Protein AF-A0A853G3M9-F1 (afdb_monomer_lite)

Organism: NCBI:txid380911

Radius of gyration: 12.11 Å; chains: 1; bounding box: 28×29×25 Å

InterPro domains:
  IPR007337 RelB antitoxin/Antitoxin DinJ [PF04221] (6-44)
  IPR013321 Arc-type ribbon-helix-helix [G3DSA:1.10.1220.10] (3-45)
  IPR026262 Antitoxin DinJ [PIRSF003108] (3-45)

Structure (mmCIF, N/CA/C/O backbone):
data_AF-A0A853G3M9-F1
#
_entry.id   AF-A0A853G3M9-F1
#
loop_
_atom_site.group_PDB
_atom_site.id
_atom_site.type_symbol
_atom_site.label_atom_id
_atom_site.label_alt_id
_atom_site.label_comp_id
_atom_site.label_asym_id
_atom_site.label_entity_id
_atom_site.label_seq_id
_atom_site.pdbx_PDB_ins_code
_atom_site.Cartn_x
_atom_site.Cartn_y
_atom_site.Cartn_z
_atom_site.occupancy
_atom_site.B_iso_or_equiv
_atom_site.auth_seq_id
_atom_site.auth_comp_id
_atom_site.auth_asym_id
_atom_site.auth_atom_id
_atom_site.pdbx_PDB_model_num
ATOM 1 N N . MET A 1 1 ? 16.267 -18.944 7.017 1.00 47.38 1 MET A N 1
ATOM 2 C CA . MET A 1 1 ? 15.324 -17.827 6.811 1.00 47.38 1 MET A CA 1
ATOM 3 C C . MET A 1 1 ? 16.173 -16.602 6.550 1.00 47.38 1 MET A C 1
ATOM 5 O O . MET A 1 1 ? 16.855 -16.178 7.472 1.00 47.38 1 MET A O 1
ATOM 9 N N . SER A 1 2 ? 16.254 -16.133 5.303 1.00 51.12 2 SER A N 1
ATOM 10 C CA . SER A 1 2 ? 16.937 -14.867 5.016 1.00 51.12 2 SER A CA 1
ATOM 11 C C . SER A 1 2 ? 16.122 -13.777 5.703 1.00 51.12 2 SER A C 1
ATOM 13 O O . SER A 1 2 ? 14.956 -13.555 5.385 1.00 51.12 2 SER A O 1
ATOM 15 N N . THR A 1 3 ? 16.691 -13.214 6.761 1.00 60.69 3 THR A N 1
ATOM 16 C CA . THR A 1 3 ? 16.228 -11.954 7.325 1.00 60.69 3 THR A CA 1
ATOM 17 C C . THR A 1 3 ? 16.343 -10.926 6.213 1.00 60.69 3 THR A C 1
ATOM 19 O O . THR A 1 3 ? 17.411 -10.828 5.621 1.00 60.69 3 THR A O 1
ATOM 22 N N . ALA A 1 4 ? 15.262 -10.220 5.884 1.00 65.38 4 ALA A N 1
ATOM 23 C CA . ALA A 1 4 ? 15.310 -9.174 4.870 1.00 65.38 4 ALA A CA 1
ATOM 24 C C . ALA A 1 4 ? 16.486 -8.216 5.156 1.00 65.38 4 ALA A C 1
ATOM 26 O O . ALA A 1 4 ? 16.571 -7.659 6.250 1.00 65.38 4 ALA A O 1
ATOM 27 N N . ASP A 1 5 ? 17.393 -8.056 4.189 1.00 80.75 5 ASP A N 1
ATOM 28 C CA . ASP A 1 5 ? 18.663 -7.332 4.372 1.00 80.75 5 ASP A CA 1
ATOM 29 C C . ASP A 1 5 ? 18.505 -5.799 4.306 1.00 80.75 5 ASP A C 1
ATOM 31 O O . ASP A 1 5 ? 19.430 -5.051 4.623 1.00 80.75 5 ASP A O 1
ATOM 35 N N . SER A 1 6 ? 17.330 -5.309 3.889 1.00 87.62 6 SER A N 1
ATOM 36 C CA . SER A 1 6 ? 17.039 -3.886 3.693 1.00 87.62 6 SER A CA 1
ATOM 37 C C . SER A 1 6 ? 15.584 -3.552 4.035 1.00 87.62 6 SER A C 1
ATOM 39 O O . SER A 1 6 ? 14.702 -4.407 3.954 1.00 87.62 6 SER A O 1
ATOM 41 N N . TYR A 1 7 ? 15.327 -2.299 4.418 1.00 90.75 7 TYR A N 1
ATOM 42 C CA . TYR A 1 7 ? 13.999 -1.800 4.778 1.00 90.75 7 TYR A CA 1
ATOM 43 C C . TYR A 1 7 ? 13.552 -0.676 3.841 1.00 90.75 7 TYR A C 1
ATOM 45 O O . TYR A 1 7 ? 14.346 0.157 3.407 1.00 90.75 7 TYR A O 1
ATOM 53 N N . VAL A 1 8 ? 12.245 -0.609 3.588 1.00 91.38 8 VAL A N 1
ATOM 54 C CA . VAL A 1 8 ? 11.612 0.487 2.845 1.00 91.38 8 VAL A CA 1
ATOM 55 C C . VAL A 1 8 ? 10.919 1.417 3.837 1.00 91.38 8 VAL A C 1
ATOM 57 O O . VAL A 1 8 ? 10.120 0.976 4.661 1.00 91.38 8 VAL A O 1
ATOM 60 N N . ARG A 1 9 ? 11.214 2.720 3.768 1.00 93.00 9 ARG A N 1
ATOM 61 C CA . 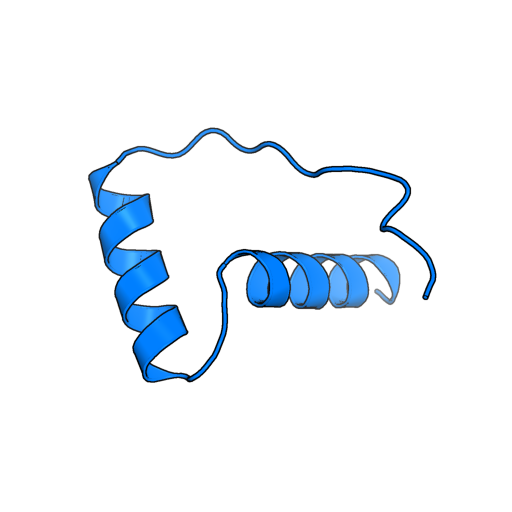ARG A 1 9 ? 10.562 3.746 4.593 1.00 93.00 9 ARG A CA 1
ATOM 62 C C . ARG A 1 9 ? 9.976 4.837 3.705 1.00 93.00 9 ARG A C 1
ATOM 64 O O . ARG A 1 9 ? 10.715 5.628 3.130 1.00 93.00 9 ARG A O 1
ATOM 71 N N . ALA A 1 10 ? 8.651 4.904 3.648 1.00 92.56 10 ALA A N 1
ATOM 72 C CA . ALA A 1 10 ? 7.915 5.937 2.927 1.00 92.56 10 ALA A CA 1
ATOM 73 C C . ALA A 1 10 ? 7.169 6.854 3.905 1.00 92.56 10 ALA A C 1
ATOM 75 O O . ALA A 1 10 ? 6.739 6.423 4.978 1.00 92.56 10 ALA A O 1
ATOM 76 N N . ARG A 1 11 ? 7.025 8.132 3.539 1.00 95.88 11 ARG A N 1
ATOM 77 C CA . ARG A 1 11 ? 6.139 9.069 4.239 1.00 95.88 11 ARG A CA 1
ATOM 78 C C . ARG A 1 11 ? 4.774 9.051 3.565 1.00 95.88 11 ARG A C 1
ATOM 80 O O . ARG A 1 11 ? 4.695 9.144 2.346 1.00 95.88 11 ARG A O 1
ATOM 87 N N . ILE A 1 12 ? 3.735 8.963 4.378 1.00 95.81 12 ILE A N 1
ATOM 88 C CA . ILE A 1 12 ? 2.333 9.013 3.979 1.00 95.81 12 ILE A CA 1
ATOM 89 C C . ILE A 1 12 ? 1.555 9.650 5.131 1.00 95.81 12 ILE A C 1
ATOM 91 O O . ILE A 1 12 ? 1.996 9.570 6.283 1.00 95.81 12 ILE A O 1
ATOM 95 N N . ASP A 1 13 ? 0.447 10.317 4.837 1.00 98.12 13 ASP A N 1
ATOM 96 C CA . ASP A 1 13 ? -0.444 10.806 5.881 1.00 98.12 13 ASP A CA 1
ATOM 97 C C . ASP A 1 13 ? -1.159 9.642 6.591 1.00 98.12 13 ASP A C 1
ATOM 99 O O . ASP A 1 13 ? -1.300 8.537 6.057 1.00 98.12 13 ASP A O 1
ATOM 103 N N . THR A 1 14 ? -1.579 9.890 7.831 1.00 98.06 14 THR A N 1
ATOM 104 C CA . THR A 1 14 ? -2.164 8.859 8.695 1.00 98.06 14 THR A CA 1
ATOM 105 C C . THR A 1 14 ? -3.476 8.309 8.138 1.00 98.06 14 THR A C 1
ATOM 107 O O . THR A 1 14 ? -3.646 7.093 8.134 1.00 98.06 14 THR A O 1
ATOM 110 N N . ASP A 1 15 ? -4.360 9.165 7.615 1.00 98.25 15 ASP A N 1
ATOM 111 C CA . ASP A 1 15 ? -5.665 8.740 7.086 1.00 98.25 15 ASP A CA 1
ATOM 112 C C . ASP A 1 15 ? -5.493 7.796 5.891 1.00 98.25 15 ASP A C 1
ATOM 114 O O . ASP A 1 15 ? -6.061 6.702 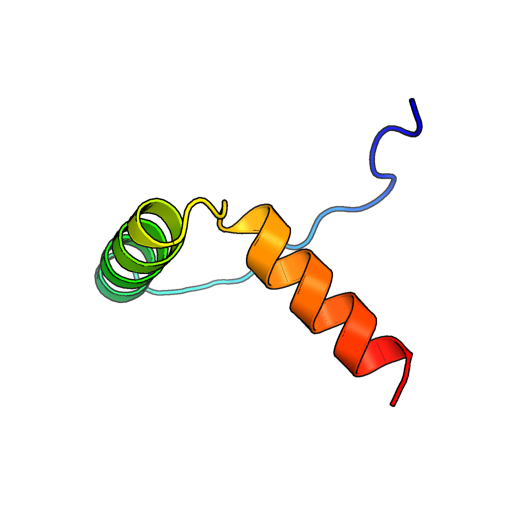5.843 1.00 98.25 15 ASP A O 1
ATOM 118 N N . THR A 1 16 ? -4.627 8.160 4.945 1.00 97.62 16 THR A N 1
ATOM 119 C CA . THR A 1 16 ? -4.335 7.302 3.798 1.00 97.62 16 THR A CA 1
ATOM 120 C C . THR A 1 16 ? -3.703 5.985 4.235 1.00 97.62 16 THR A C 1
ATOM 122 O O . THR A 1 16 ? -4.080 4.935 3.712 1.00 97.62 16 THR A O 1
ATOM 125 N N . LYS A 1 17 ? -2.792 6.000 5.219 1.00 97.12 17 LYS A N 1
ATOM 126 C CA . LYS A 1 17 ? -2.203 4.767 5.759 1.00 97.12 17 LYS A CA 1
ATOM 127 C C . LYS A 1 17 ? 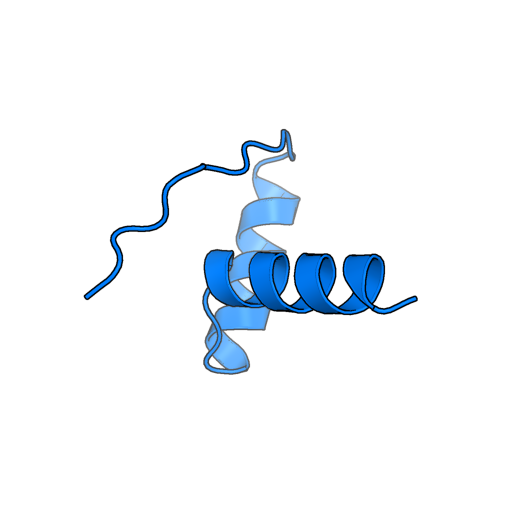-3.269 3.841 6.343 1.00 97.12 17 LYS A C 1
ATOM 129 O O . LYS A 1 17 ? -3.246 2.647 6.050 1.00 97.12 17 LYS A O 1
ATOM 134 N N . GLU A 1 18 ? -4.169 4.363 7.167 1.00 98.06 18 GLU A N 1
ATOM 135 C CA . GLU A 1 18 ? -5.200 3.571 7.846 1.00 98.06 18 GLU A CA 1
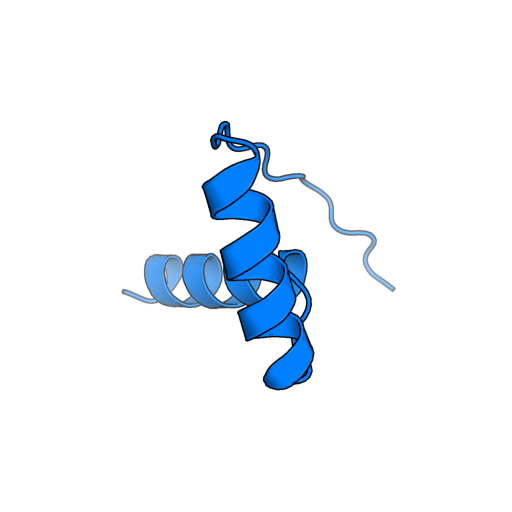ATOM 136 C C . GLU A 1 18 ? -6.174 2.949 6.847 1.00 98.06 18 GLU A C 1
ATOM 138 O O . GLU A 1 18 ? -6.380 1.735 6.864 1.00 98.06 18 GLU A O 1
ATOM 143 N N . ARG A 1 19 ? -6.693 3.747 5.905 1.00 98.06 19 ARG A N 1
ATOM 144 C CA . ARG A 1 19 ? -7.611 3.256 4.865 1.00 98.06 19 ARG A CA 1
ATOM 145 C C . ARG A 1 19 ? -6.958 2.205 3.969 1.00 98.06 19 ARG A C 1
ATOM 147 O O . ARG A 1 19 ? -7.576 1.183 3.679 1.00 98.06 19 ARG A O 1
ATOM 154 N N . ALA A 1 20 ? -5.712 2.433 3.549 1.00 97.75 20 ALA A N 1
ATOM 155 C CA . ALA A 1 20 ? -4.979 1.475 2.726 1.00 97.75 20 ALA A CA 1
ATOM 156 C C . ALA A 1 20 ? -4.699 0.173 3.488 1.00 97.75 20 ALA A C 1
ATOM 158 O O . ALA A 1 20 ? -4.879 -0.907 2.934 1.00 97.75 20 ALA A O 1
ATOM 159 N N . THR A 1 21 ? -4.308 0.265 4.763 1.00 97.19 21 THR A N 1
ATOM 160 C CA . THR A 1 21 ? -4.034 -0.920 5.591 1.00 97.19 21 THR A CA 1
ATOM 161 C C . THR A 1 21 ? -5.303 -1.743 5.800 1.00 97.19 21 THR A C 1
ATOM 163 O O . THR A 1 21 ? -5.271 -2.946 5.575 1.00 97.19 21 THR A O 1
ATOM 166 N N . ALA A 1 22 ? -6.434 -1.105 6.116 1.00 97.94 22 ALA A N 1
ATOM 167 C CA . ALA A 1 22 ? -7.713 -1.798 6.276 1.00 97.94 22 ALA A CA 1
ATOM 168 C C . ALA A 1 22 ? -8.162 -2.512 4.987 1.00 97.94 22 ALA A C 1
ATOM 170 O O . ALA A 1 22 ? -8.658 -3.638 5.031 1.00 97.94 22 ALA A O 1
ATOM 171 N N . ALA A 1 23 ? -7.964 -1.880 3.825 1.00 98.12 23 ALA A N 1
ATOM 172 C CA . ALA A 1 23 ? -8.267 -2.501 2.538 1.00 98.12 23 ALA A CA 1
ATOM 173 C C . ALA A 1 23 ? -7.363 -3.714 2.253 1.00 98.12 23 ALA A C 1
ATOM 175 O O . ALA A 1 23 ? -7.855 -4.749 1.809 1.00 98.12 23 ALA A O 1
ATOM 176 N N . LEU A 1 24 ? -6.061 -3.610 2.539 1.00 97.75 24 LEU A N 1
ATOM 177 C CA . LEU A 1 24 ? -5.108 -4.712 2.372 1.00 97.75 24 LEU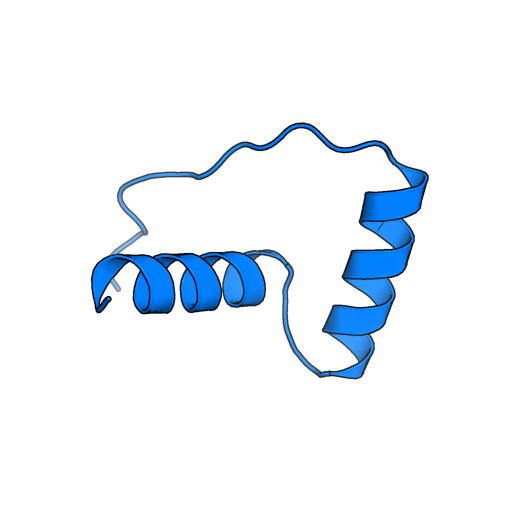 A CA 1
ATOM 178 C C . LEU A 1 24 ? -5.408 -5.881 3.316 1.00 97.75 24 LEU A C 1
ATOM 180 O O . LEU A 1 24 ? -5.409 -7.031 2.881 1.00 97.75 24 LEU A O 1
ATOM 184 N N . GLU A 1 25 ? -5.747 -5.601 4.574 1.00 97.25 25 GLU A N 1
ATOM 185 C CA . GLU A 1 25 ? -6.142 -6.622 5.547 1.00 97.25 25 GLU A CA 1
ATOM 186 C C . GLU A 1 25 ? -7.402 -7.372 5.103 1.00 97.25 25 GLU A C 1
ATOM 188 O O . GLU A 1 25 ? -7.449 -8.599 5.193 1.00 97.25 25 GLU A O 1
ATOM 193 N N . ALA A 1 26 ? -8.391 -6.671 4.537 1.00 98.06 26 ALA A N 1
ATOM 194 C CA . ALA A 1 26 ? -9.578 -7.301 3.955 1.00 98.06 26 ALA A CA 1
ATOM 195 C C . ALA A 1 26 ? -9.248 -8.222 2.762 1.00 98.06 26 ALA A C 1
ATOM 197 O O . ALA A 1 26 ? -10.002 -9.150 2.472 1.00 98.06 26 ALA A O 1
ATOM 198 N N . MET A 1 27 ? -8.115 -7.994 2.090 1.00 97.25 27 MET A N 1
ATOM 199 C CA . MET A 1 27 ? -7.576 -8.853 1.030 1.00 97.25 27 MET A CA 1
ATOM 200 C C . MET A 1 27 ? -6.655 -9.966 1.564 1.00 97.25 27 MET A C 1
ATOM 202 O O . MET A 1 27 ? -6.169 -10.776 0.776 1.00 97.25 27 MET A O 1
ATOM 206 N N . GLY A 1 28 ? -6.403 -10.02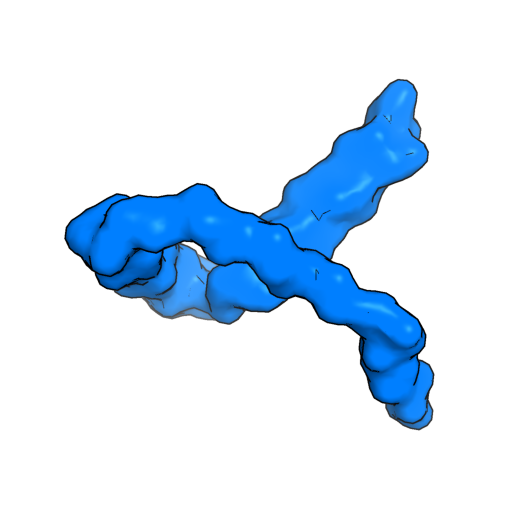4 2.878 1.00 96.75 28 GLY A N 1
ATOM 207 C CA . GLY A 1 28 ? -5.482 -10.982 3.495 1.00 96.75 28 GLY A CA 1
ATOM 208 C C . GLY A 1 28 ? -4.002 -10.659 3.268 1.00 96.75 28 GLY A C 1
ATOM 209 O O . GLY A 1 28 ? -3.171 -11.564 3.308 1.00 96.75 28 GLY A O 1
ATOM 210 N N . LEU A 1 29 ? -3.670 -9.393 3.006 1.00 97.00 29 LEU A N 1
ATOM 211 C CA . LEU A 1 29 ? -2.313 -8.922 2.730 1.00 97.00 29 LEU A CA 1
ATOM 212 C C . LEU A 1 29 ? -1.842 -7.950 3.811 1.00 97.00 29 LEU A C 1
ATOM 214 O O . LEU A 1 29 ? -2.609 -7.114 4.288 1.00 97.00 29 LEU A O 1
ATOM 218 N N . SER A 1 30 ? -0.554 -7.998 4.152 1.00 95.94 30 SER A N 1
ATOM 219 C CA . SER A 1 30 ? 0.061 -6.931 4.943 1.00 95.94 30 SER A CA 1
ATOM 220 C C . SER A 1 30 ? 0.519 -5.770 4.053 1.00 95.94 30 SER A C 1
ATOM 222 O O . SER A 1 30 ? 0.774 -5.927 2.856 1.00 95.94 30 SER A O 1
ATOM 224 N N . ALA A 1 31 ? 0.701 -4.589 4.653 1.00 94.12 31 ALA A N 1
ATOM 225 C CA . ALA A 1 31 ? 1.309 -3.448 3.966 1.00 94.12 31 ALA A CA 1
ATOM 226 C C . ALA A 1 31 ? 2.711 -3.775 3.416 1.00 94.12 31 ALA A C 1
ATOM 228 O O . ALA A 1 31 ? 3.071 -3.319 2.331 1.00 94.12 31 ALA A O 1
ATOM 229 N N . SER A 1 32 ? 3.487 -4.591 4.135 1.00 93.75 32 SER A N 1
ATOM 230 C CA . SER A 1 32 ? 4.815 -5.032 3.700 1.00 93.75 32 SER A CA 1
ATOM 231 C C . SER A 1 32 ? 4.743 -5.933 2.469 1.00 93.75 32 SER A C 1
ATOM 233 O O . SER A 1 32 ? 5.534 -5.746 1.546 1.00 93.75 32 SER A O 1
ATOM 235 N N . ASP A 1 33 ? 3.779 -6.857 2.422 1.00 94.81 33 ASP A N 1
ATOM 236 C CA . ASP A 1 33 ? 3.596 -7.756 1.276 1.00 94.81 33 ASP A CA 1
ATOM 237 C C . ASP A 1 33 ? 3.214 -6.967 0.026 1.00 94.81 33 ASP A C 1
ATOM 239 O O . ASP A 1 33 ? 3.798 -7.161 -1.037 1.00 94.81 33 ASP A O 1
ATOM 243 N N . ALA A 1 34 ? 2.285 -6.017 0.163 1.00 95.88 34 ALA A N 1
ATOM 244 C CA . ALA A 1 34 ? 1.862 -5.163 -0.942 1.00 95.88 34 ALA A CA 1
ATOM 245 C C . ALA A 1 34 ? 3.032 -4.353 -1.527 1.00 95.88 34 ALA A C 1
ATOM 247 O O . ALA A 1 34 ? 3.199 -4.292 -2.746 1.00 95.88 34 ALA A O 1
ATOM 248 N N . ILE A 1 35 ? 3.870 -3.763 -0.665 1.00 94.81 35 ILE A N 1
ATOM 249 C CA . ILE A 1 35 ? 5.055 -3.009 -1.097 1.00 94.81 35 ILE A CA 1
ATOM 250 C C . ILE A 1 35 ? 6.073 -3.939 -1.763 1.00 94.81 35 ILE A C 1
ATOM 252 O O . ILE A 1 35 ? 6.629 -3.580 -2.799 1.00 94.81 35 ILE A O 1
ATOM 256 N N . LEU A 1 36 ? 6.311 -5.131 -1.208 1.00 92.94 36 LEU A N 1
ATOM 257 C CA . LEU A 1 36 ? 7.259 -6.088 -1.777 1.00 92.94 36 LEU A CA 1
ATOM 258 C C . LEU A 1 36 ? 6.820 -6.559 -3.168 1.00 92.94 36 LEU A C 1
ATOM 260 O O . LEU A 1 36 ? 7.627 -6.543 -4.093 1.00 92.94 36 LEU A O 1
ATOM 264 N N . LEU A 1 37 ? 5.544 -6.915 -3.336 1.00 94.50 37 LEU A N 1
ATOM 265 C CA . LEU A 1 37 ? 4.983 -7.322 -4.628 1.00 94.50 37 LEU A CA 1
ATOM 266 C C . LEU A 1 37 ? 5.105 -6.211 -5.676 1.00 94.50 37 LEU A C 1
ATOM 268 O O . LEU A 1 37 ? 5.464 -6.482 -6.821 1.00 94.50 37 LEU A O 1
ATOM 272 N N . LEU A 1 38 ? 4.860 -4.958 -5.283 1.00 95.25 38 LEU A N 1
ATOM 273 C CA . LEU A 1 38 ? 5.046 -3.808 -6.164 1.00 95.25 38 LEU A CA 1
ATOM 274 C C . LEU A 1 38 ? 6.515 -3.634 -6.570 1.00 95.25 38 LEU A C 1
ATOM 276 O O . LEU A 1 38 ? 6.802 -3.454 -7.748 1.00 95.25 38 LEU A O 1
ATOM 280 N N . MET A 1 39 ? 7.443 -3.702 -5.613 1.00 94.38 39 MET A N 1
ATOM 281 C CA . MET A 1 39 ? 8.878 -3.556 -5.882 1.00 94.38 39 MET A CA 1
ATOM 282 C C . MET A 1 39 ? 9.403 -4.664 -6.798 1.00 94.38 39 MET A C 1
ATOM 284 O O . MET A 1 39 ? 10.180 -4.369 -7.700 1.00 94.38 39 MET A O 1
ATOM 288 N N . LEU A 1 40 ? 8.956 -5.911 -6.604 1.00 94.19 40 LEU A N 1
ATOM 289 C CA . LEU A 1 40 ? 9.280 -7.027 -7.497 1.00 94.19 40 LEU A CA 1
ATOM 290 C C . LEU A 1 40 ? 8.775 -6.752 -8.915 1.00 94.19 40 LEU A C 1
ATOM 292 O O . LEU A 1 40 ? 9.545 -6.830 -9.864 1.00 94.19 40 LEU A O 1
ATOM 296 N N . ARG A 1 41 ? 7.511 -6.332 -9.054 1.00 95.81 41 ARG A N 1
ATOM 297 C CA . ARG A 1 41 ? 6.930 -6.013 -10.363 1.00 95.81 41 ARG A CA 1
ATOM 298 C C . ARG A 1 41 ? 7.677 -4.891 -11.087 1.00 95.81 41 ARG A C 1
ATOM 300 O O . ARG A 1 41 ? 7.852 -4.982 -12.292 1.00 95.81 41 ARG A O 1
ATOM 307 N N . VAL A 1 42 ? 8.095 -3.854 -10.361 1.00 95.06 42 VAL A N 1
ATOM 308 C CA . VAL A 1 42 ? 8.874 -2.729 -10.906 1.00 95.06 42 VAL A CA 1
ATOM 309 C C . VAL A 1 42 ? 10.305 -3.136 -11.260 1.00 95.06 42 VAL A C 1
ATOM 311 O O . VAL A 1 42 ? 10.893 -2.523 -12.137 1.00 95.06 42 VAL A O 1
ATOM 314 N N . ALA A 1 43 ? 10.885 -4.123 -10.576 1.00 94.69 43 ALA A N 1
ATOM 315 C CA . ALA A 1 43 ? 12.225 -4.618 -10.884 1.00 94.69 43 ALA A CA 1
ATOM 316 C C . ALA A 1 43 ? 12.257 -5.556 -12.104 1.00 94.69 43 ALA A C 1
ATOM 318 O O . ALA A 1 43 ? 13.296 -5.658 -12.754 1.00 94.69 43 ALA A O 1
ATOM 319 N N . ASP A 1 44 ? 11.148 -6.250 -12.376 1.00 92.12 44 ASP A N 1
ATOM 320 C CA . ASP A 1 44 ? 11.005 -7.171 -13.510 1.00 92.12 44 ASP A CA 1
ATOM 321 C C . ASP A 1 44 ? 10.630 -6.465 -14.831 1.00 92.12 44 ASP A C 1
ATOM 323 O O . ASP A 1 44 ? 10.816 -7.051 -15.901 1.00 92.12 44 ASP A O 1
ATOM 327 N N . ASP A 1 45 ? 10.090 -5.241 -14.756 1.00 73.81 45 ASP A N 1
ATOM 328 C CA . ASP A 1 45 ? 9.795 -4.360 -15.901 1.00 73.81 45 ASP A CA 1
ATOM 329 C C . ASP A 1 45 ? 10.983 -3.428 -16.220 1.00 73.81 45 ASP A C 1
ATOM 331 O O . ASP A 1 45 ? 11.280 -3.249 -17.427 1.00 73.81 45 ASP A O 1
#

pLDDT: mean 91.22, std 12.01, range [47.38, 98.25]

Sequence (45 aa):
MSTADSYVRARIDTDTKERATAALEAMGLSASDAILLLMLRVADD

Secondary structure (DSSP, 8-state):
----S--------HHHHHHHHHHHHHTT--HHHHHHHHHHHHHH-

Foldseek 3Di:
DPDPPDDDDDDDDPVVVVVVQVVQVVVVHGPVRVVVVVVVVVVVD